Protein AF-D4CKS8-F1 (afdb_monomer)

Radius of gyration: 27.37 Å; Cα contacts (8 Å, |Δi|>4): 80; chains: 1; bounding box: 55×45×66 Å

pLDDT: mean 78.6, std 17.13, range [34.75, 95.5]

Secondary structure (DSSP, 8-state):
---------HHHHHHHHHHHHHSSHHHHHHHHT--HHHHHHHHHHHHHHHTS--B---SSS--B-HHHHHHHHHHHHHHHHHHHHHHTSS------SS------GGGHHHHHHHHHHHHTTSS-------SSS-----

Nearest PDB structures (foldseek):
  7trv-assembly1_A  TM=8.938E-01  e=7.909E-06  Yersinia pestis CO92
  5y2v-assembly1_C  TM=9.105E-01  e=1.010E-05  Synechocystis sp. PCC 6803 substr. Kazusa
  3hhg-assembly1_D  TM=8.457E-01  e=1.548E-05  Neisseria meningitidis serogroup B
  2esn-assembly1_C  TM=8.952E-01  e=3.704E-04  Pseudomonas aeruginosa
  2esn-assembly1_D  TM=6.382E-01  e=7.706E-04  Pseudomonas aeruginosa

Mean predicted aligned error: 15.21 Å

Sequence (138 aa):
MKREEVIMDIRSMQYYLAVVREGTISGAAEVLHVAQPSLSRQMKDLEEELGISLFERGNRKITLTEEGMVLRRRAEEMVRLMQMTKKRSPRSKTISPVPCVSVPENLVPFTTFPVQQALSHRNIRIYAFRSPAEIHKI

Structure (mmCIF, N/CA/C/O backbone):
data_AF-D4CKS8-F1
#
_entry.id   AF-D4CKS8-F1
#
loop_
_atom_site.group_PDB
_atom_site.id
_atom_site.type_symbol
_atom_site.label_atom_id
_atom_site.label_alt_id
_atom_site.label_comp_id
_atom_site.label_asym_id
_atom_site.label_entity_id
_atom_site.label_seq_id
_atom_site.pdbx_PDB_ins_code
_atom_site.Cartn_x
_atom_site.Cartn_y
_atom_site.Cartn_z
_atom_site.occupancy
_atom_site.B_iso_or_equiv
_atom_site.auth_seq_id
_atom_site.auth_comp_id
_atom_site.auth_asym_id
_atom_site.auth_atom_id
_atom_site.pdbx_PDB_model_num
ATOM 1 N N . MET A 1 1 ? 2.113 30.117 7.030 1.00 39.34 1 MET A N 1
ATOM 2 C CA . MET A 1 1 ? 1.713 28.894 6.301 1.00 39.34 1 MET A CA 1
ATOM 3 C C . MET A 1 1 ? 2.897 27.945 6.309 1.00 39.34 1 MET A C 1
ATOM 5 O O . MET A 1 1 ? 3.863 28.201 5.601 1.00 39.34 1 MET A O 1
ATOM 9 N N . LYS A 1 2 ? 2.890 26.936 7.189 1.00 43.66 2 LYS A N 1
ATOM 10 C CA . LYS A 1 2 ? 3.906 25.877 7.152 1.00 43.66 2 LYS A CA 1
ATOM 11 C C . LYS A 1 2 ? 3.683 25.109 5.848 1.00 43.66 2 LYS A 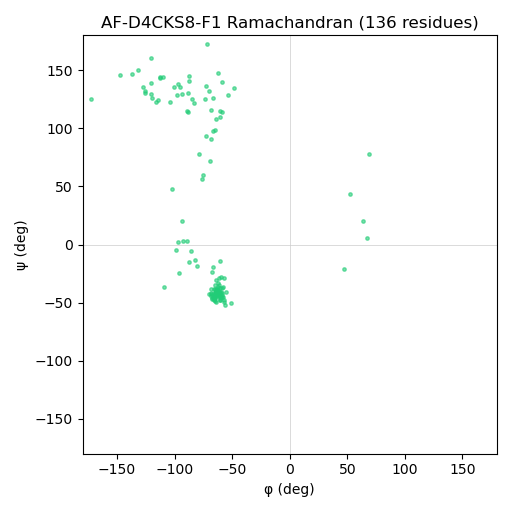C 1
ATOM 13 O O . LYS A 1 2 ? 2.554 24.723 5.575 1.00 43.66 2 LYS A O 1
ATOM 18 N N . ARG A 1 3 ? 4.718 24.972 5.017 1.00 49.50 3 ARG A N 1
ATOM 19 C CA . ARG A 1 3 ? 4.706 23.973 3.946 1.00 49.50 3 ARG A CA 1
ATOM 20 C C . ARG A 1 3 ? 4.651 22.624 4.655 1.00 49.50 3 ARG A C 1
ATOM 22 O O . ARG A 1 3 ? 5.619 22.265 5.316 1.00 49.50 3 ARG A O 1
ATOM 29 N N . GLU A 1 4 ? 3.511 21.950 4.606 1.00 57.88 4 GLU A N 1
ATOM 30 C C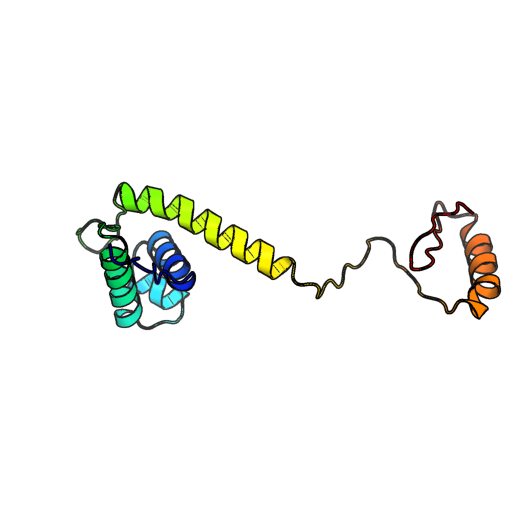A . GLU A 1 4 ? 3.442 20.526 4.921 1.00 57.88 4 GLU A CA 1
ATOM 31 C C . GLU A 1 4 ? 4.218 19.814 3.815 1.00 57.88 4 GLU A C 1
ATOM 33 O O . GLU A 1 4 ? 3.748 19.661 2.689 1.00 57.88 4 GLU A O 1
ATOM 38 N N . GLU A 1 5 ? 5.481 19.499 4.099 1.00 55.00 5 GLU A N 1
ATOM 39 C CA . GLU A 1 5 ? 6.184 18.472 3.346 1.00 55.00 5 GLU A CA 1
ATOM 40 C C . GLU A 1 5 ? 5.397 17.183 3.554 1.00 55.00 5 GLU A C 1
ATOM 42 O O . GLU A 1 5 ? 5.331 16.658 4.660 1.00 55.00 5 GLU A O 1
ATOM 47 N N . VAL A 1 6 ? 4.737 16.727 2.498 1.00 55.91 6 VAL A N 1
ATOM 48 C CA . VAL A 1 6 ? 4.092 15.420 2.462 1.00 55.91 6 VAL A CA 1
ATOM 49 C C . VAL A 1 6 ? 5.219 14.381 2.476 1.00 55.91 6 VAL A C 1
ATOM 51 O O . VAL A 1 6 ? 6.039 14.347 1.555 1.00 55.91 6 VAL A O 1
ATOM 54 N N . ILE A 1 7 ? 5.285 13.581 3.541 1.00 60.72 7 ILE A N 1
ATOM 55 C CA . ILE A 1 7 ? 6.294 12.540 3.805 1.00 60.72 7 ILE A CA 1
ATOM 56 C C . ILE A 1 7 ? 5.772 11.172 3.299 1.00 60.72 7 ILE A C 1
ATOM 58 O O . ILE A 1 7 ? 6.277 10.116 3.669 1.00 60.72 7 ILE A O 1
ATOM 62 N N . MET A 1 8 ? 4.786 11.154 2.395 1.00 72.62 8 MET A N 1
ATOM 63 C CA . MET A 1 8 ? 4.320 9.914 1.773 1.00 72.62 8 MET A CA 1
ATOM 64 C C . MET A 1 8 ? 5.434 9.211 0.987 1.00 72.62 8 MET A C 1
ATOM 66 O O . MET A 1 8 ? 5.880 9.667 -0.069 1.00 72.62 8 MET A O 1
ATOM 70 N N . ASP A 1 9 ? 5.808 8.024 1.467 1.00 82.12 9 ASP A N 1
ATOM 71 C CA . ASP A 1 9 ? 6.677 7.083 0.765 1.00 82.12 9 ASP A CA 1
ATOM 72 C C . ASP A 1 9 ? 5.850 6.156 -0.146 1.00 82.12 9 ASP A C 1
ATOM 74 O O . ASP A 1 9 ? 4.749 5.699 0.182 1.00 82.12 9 ASP A O 1
ATOM 78 N N . ILE A 1 10 ? 6.417 5.791 -1.294 1.00 86.75 10 ILE A N 1
ATOM 79 C CA . ILE A 1 10 ? 5.835 4.817 -2.225 1.00 86.75 10 ILE A CA 1
ATOM 80 C C . ILE A 1 10 ? 5.656 3.451 -1.545 1.00 86.75 10 ILE A C 1
ATOM 82 O O . ILE A 1 10 ? 4.743 2.696 -1.893 1.00 86.75 10 ILE A O 1
ATOM 86 N N . ARG A 1 11 ? 6.486 3.125 -0.547 1.00 89.31 11 ARG A N 1
ATOM 87 C CA . ARG A 1 11 ? 6.306 1.918 0.269 1.00 89.31 11 ARG A CA 1
ATOM 88 C C . ARG A 1 11 ? 4.953 1.910 0.991 1.00 89.31 11 ARG A C 1
ATOM 90 O O . ARG A 1 11 ? 4.297 0.870 0.998 1.00 89.31 11 ARG A O 1
ATOM 97 N N . SER A 1 12 ? 4.499 3.045 1.522 1.00 91.12 12 SER A N 1
ATOM 98 C CA . SER A 1 12 ? 3.192 3.154 2.184 1.00 91.12 12 SER A CA 1
ATOM 99 C C . SER A 1 12 ? 2.048 2.878 1.206 1.00 91.12 12 SER A C 1
ATOM 101 O O . SER A 1 12 ? 1.115 2.153 1.546 1.00 91.12 12 SER A O 1
ATOM 103 N N . MET A 1 13 ? 2.168 3.329 -0.050 1.00 92.00 13 MET A N 1
ATOM 104 C CA . MET A 1 13 ? 1.214 2.991 -1.118 1.00 92.00 13 MET A CA 1
ATOM 105 C C . MET A 1 13 ? 1.206 1.491 -1.443 1.00 92.00 13 MET A C 1
ATOM 107 O O . MET A 1 13 ? 0.145 0.901 -1.631 1.00 92.00 13 MET A O 1
ATOM 111 N N . GLN A 1 14 ? 2.373 0.843 -1.488 1.00 92.62 14 GLN A N 1
ATOM 112 C CA . GLN A 1 14 ? 2.464 -0.605 -1.721 1.00 92.62 14 GLN A CA 1
ATOM 113 C C . GLN A 1 14 ? 1.834 -1.411 -0.584 1.00 92.62 14 GLN A C 1
ATOM 115 O O . GLN A 1 14 ? 1.142 -2.396 -0.838 1.00 92.62 14 GLN A O 1
ATOM 120 N N . TYR A 1 15 ? 2.062 -0.984 0.658 1.00 94.81 15 TYR A N 1
ATOM 121 C CA . TYR A 1 15 ? 1.484 -1.596 1.849 1.00 94.81 15 TYR A CA 1
ATOM 122 C C . TYR A 1 15 ? -0.031 -1.434 1.874 1.00 94.81 15 TYR A C 1
ATOM 124 O O . TYR A 1 15 ? -0.744 -2.418 2.055 1.00 94.81 15 TYR A O 1
ATOM 132 N N . TYR A 1 16 ? -0.518 -0.230 1.581 1.00 94.94 16 TYR A N 1
ATOM 133 C CA . TYR A 1 16 ? -1.939 0.046 1.431 1.00 94.94 16 TYR A CA 1
ATOM 134 C C . TYR A 1 16 ? -2.583 -0.851 0.363 1.00 94.94 16 TYR A C 1
ATOM 136 O O . TYR A 1 16 ? -3.544 -1.565 0.650 1.00 94.94 16 TYR A O 1
ATOM 144 N N . LEU A 1 17 ? -2.013 -0.909 -0.846 1.00 95.19 17 LEU A N 1
ATOM 145 C CA . LEU A 1 17 ? -2.528 -1.761 -1.923 1.00 95.19 17 LEU A CA 1
ATOM 146 C C . LEU A 1 17 ? -2.503 -3.253 -1.564 1.00 95.19 17 LEU A C 1
ATOM 148 O O . LEU A 1 17 ? -3.408 -3.988 -1.957 1.00 95.19 17 LEU A O 1
ATOM 152 N N . ALA A 1 18 ? -1.501 -3.711 -0.809 1.00 95.00 18 ALA A N 1
ATOM 153 C CA . ALA A 1 18 ? -1.458 -5.083 -0.315 1.00 95.00 18 ALA A CA 1
ATOM 154 C C . ALA A 1 18 ? -2.588 -5.358 0.688 1.00 95.00 18 ALA A C 1
ATOM 156 O O . ALA A 1 18 ? -3.292 -6.351 0.542 1.00 95.00 18 ALA A O 1
ATOM 157 N N . VAL A 1 19 ? -2.818 -4.460 1.652 1.00 94.69 19 VAL A N 1
ATOM 158 C CA . VAL A 1 19 ? -3.922 -4.575 2.623 1.00 94.69 19 VAL A CA 1
ATOM 159 C C . VAL A 1 19 ? -5.276 -4.618 1.918 1.00 94.69 19 VAL A C 1
ATOM 161 O O . VAL A 1 19 ? -6.117 -5.451 2.254 1.00 94.69 19 VAL A O 1
ATOM 164 N N . VAL A 1 20 ? -5.468 -3.782 0.897 1.00 94.25 20 VAL A N 1
ATOM 165 C CA . VAL A 1 20 ? -6.691 -3.775 0.086 1.00 94.25 20 VAL A CA 1
ATOM 166 C C . VAL A 1 20 ? -6.876 -5.075 -0.690 1.00 94.25 20 VAL A C 1
ATOM 168 O O . VAL A 1 20 ? -7.996 -5.577 -0.776 1.00 94.25 20 VAL A O 1
ATOM 171 N N . ARG A 1 21 ? -5.797 -5.628 -1.253 1.00 93.75 21 ARG A N 1
ATOM 172 C CA . ARG A 1 21 ? -5.852 -6.875 -2.023 1.00 93.75 21 ARG A CA 1
ATOM 173 C C . ARG A 1 21 ? -6.174 -8.080 -1.142 1.00 93.75 21 ARG A C 1
ATOM 175 O O . ARG A 1 21 ? -7.007 -8.893 -1.527 1.00 93.75 21 ARG A O 1
ATOM 182 N N . GLU A 1 22 ? -5.532 -8.186 0.020 1.00 94.00 22 GLU A N 1
ATOM 183 C CA . GLU A 1 22 ? -5.725 -9.320 0.934 1.00 94.00 22 GLU A CA 1
ATOM 184 C C . GLU A 1 22 ? -6.992 -9.181 1.798 1.00 94.00 22 GLU A C 1
ATOM 186 O O . GLU A 1 22 ? -7.457 -10.151 2.395 1.00 94.00 22 GLU A O 1
ATOM 191 N N . GLY A 1 23 ? -7.552 -7.972 1.922 1.00 90.94 23 GLY A N 1
ATOM 192 C CA . GLY A 1 23 ? -8.746 -7.695 2.731 1.00 90.94 23 GLY A CA 1
ATOM 193 C C . GLY A 1 23 ? -8.541 -7.862 4.243 1.00 90.94 23 GLY A C 1
ATOM 194 O O . GLY A 1 23 ? -9.499 -7.758 5.014 1.00 90.94 23 GLY A O 1
ATOM 195 N N . THR A 1 24 ? -7.306 -8.126 4.682 1.00 92.12 24 THR A N 1
ATOM 196 C CA . THR A 1 24 ? -6.891 -8.222 6.085 1.00 92.12 24 THR A CA 1
ATOM 197 C C . THR A 1 24 ? -5.449 -7.732 6.243 1.00 92.12 24 THR A C 1
ATOM 199 O O . THR A 1 24 ? -4.607 -7.957 5.374 1.00 92.12 24 THR A O 1
ATOM 202 N N . ILE A 1 25 ? -5.130 -7.097 7.379 1.00 91.88 25 ILE A N 1
ATOM 203 C CA . ILE A 1 25 ? -3.746 -6.687 7.682 1.00 91.88 25 ILE A CA 1
ATOM 204 C C . ILE A 1 25 ? -2.855 -7.923 7.859 1.00 91.88 25 ILE A C 1
ATOM 206 O O . ILE A 1 25 ? -1.713 -7.911 7.413 1.00 91.88 25 ILE A O 1
ATOM 210 N N . SER A 1 26 ? -3.353 -8.993 8.486 1.00 92.69 26 SER A N 1
ATOM 211 C CA . SER A 1 26 ? -2.557 -10.205 8.720 1.00 92.69 26 SER A CA 1
ATOM 212 C C . SER A 1 26 ? -2.161 -10.904 7.418 1.00 92.69 26 SER A C 1
ATOM 214 O O . SER A 1 26 ? -0.990 -11.238 7.265 1.00 92.69 26 SER A O 1
ATOM 216 N N . GLY A 1 27 ? -3.086 -11.053 6.459 1.00 93.69 27 GLY A N 1
ATOM 217 C CA . GLY A 1 27 ? -2.763 -11.625 5.147 1.00 93.69 27 GLY A CA 1
ATOM 218 C C . GLY A 1 27 ? -1.769 -10.759 4.372 1.00 93.69 27 GLY A C 1
ATOM 219 O O . GLY A 1 27 ? -0.801 -11.262 3.808 1.00 93.69 27 GLY A O 1
ATOM 220 N N . ALA A 1 28 ? -1.932 -9.434 4.418 1.00 94.56 28 ALA A N 1
ATOM 221 C CA . ALA A 1 28 ? -0.985 -8.523 3.778 1.00 94.56 28 ALA A CA 1
ATOM 222 C C . ALA A 1 28 ? 0.410 -8.569 4.416 1.00 94.56 28 ALA A C 1
ATOM 224 O O . ALA A 1 28 ? 1.408 -8.518 3.700 1.00 94.56 28 ALA A O 1
ATOM 225 N N . ALA A 1 29 ? 0.490 -8.698 5.742 1.00 95.44 29 ALA A N 1
ATOM 226 C CA . ALA A 1 29 ? 1.751 -8.831 6.463 1.00 95.44 29 ALA A CA 1
ATOM 227 C C . ALA A 1 29 ? 2.501 -10.115 6.072 1.00 95.44 29 ALA A C 1
ATOM 229 O O . ALA A 1 29 ? 3.714 -10.074 5.870 1.00 95.44 29 ALA A O 1
ATOM 230 N N . GLU A 1 30 ? 1.777 -11.222 5.897 1.00 95.38 30 GLU A N 1
ATOM 231 C CA . GLU A 1 30 ? 2.332 -12.499 5.443 1.00 95.38 30 GLU A CA 1
ATOM 232 C C . GLU A 1 30 ? 2.887 -12.400 4.016 1.00 95.38 30 GLU A C 1
ATOM 234 O O . GLU A 1 30 ? 4.050 -12.734 3.789 1.00 95.38 30 GLU A O 1
ATOM 239 N N . VAL A 1 31 ? 2.107 -11.848 3.078 1.00 95.50 31 VAL A N 1
ATOM 240 C CA . VAL A 1 31 ? 2.524 -11.693 1.671 1.00 95.50 31 VAL A CA 1
ATOM 241 C C . VAL A 1 31 ? 3.700 -10.726 1.515 1.00 95.50 31 VAL A C 1
ATOM 243 O O . VAL A 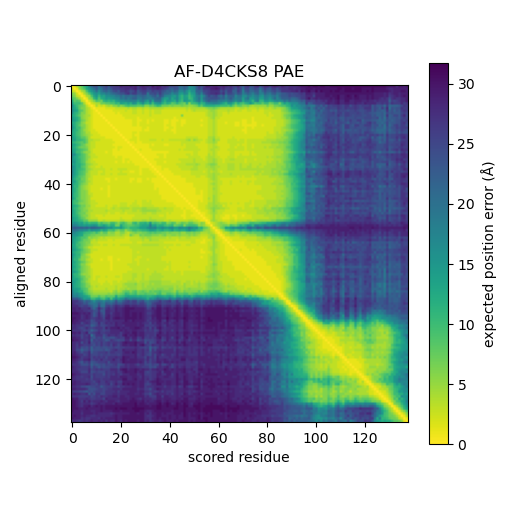1 31 ? 4.551 -10.907 0.645 1.00 95.50 31 VAL A O 1
ATOM 246 N N . LEU A 1 32 ? 3.757 -9.681 2.341 1.00 93.56 32 LEU A N 1
ATOM 247 C CA . LEU A 1 32 ? 4.850 -8.709 2.329 1.00 93.56 32 LEU A CA 1
ATOM 248 C C . LEU A 1 32 ? 6.055 -9.141 3.178 1.00 93.56 32 LEU A C 1
ATOM 250 O O . LEU A 1 32 ? 7.070 -8.447 3.157 1.00 93.56 32 LEU A O 1
ATOM 254 N N . HIS A 1 33 ? 5.958 -10.256 3.911 1.00 94.94 33 HIS A N 1
ATOM 255 C CA . HIS A 1 33 ? 6.964 -10.721 4.870 1.00 94.94 33 HIS A CA 1
ATOM 256 C C . HIS A 1 33 ? 7.365 -9.651 5.903 1.00 94.94 33 HIS A C 1
ATOM 258 O O . HIS A 1 33 ? 8.542 -9.466 6.216 1.00 94.94 33 HIS A O 1
ATOM 264 N N . VAL A 1 34 ? 6.377 -8.933 6.441 1.00 94.56 34 VAL A N 1
ATOM 265 C CA . VAL A 1 34 ? 6.567 -7.903 7.475 1.00 94.56 34 VAL A CA 1
ATOM 266 C C . VAL A 1 34 ? 5.790 -8.243 8.741 1.00 94.56 34 VAL A C 1
ATOM 268 O O . VAL A 1 34 ? 4.834 -9.013 8.726 1.00 94.56 34 VAL A O 1
ATOM 271 N N . ALA A 1 35 ? 6.173 -7.638 9.865 1.00 95.38 35 ALA A N 1
ATOM 272 C CA . ALA A 1 35 ? 5.432 -7.798 11.107 1.00 95.38 35 ALA A CA 1
ATOM 273 C C . ALA A 1 35 ? 4.075 -7.071 11.037 1.00 95.38 35 ALA A C 1
ATOM 275 O O . ALA A 1 35 ? 4.000 -5.886 10.699 1.00 95.38 35 ALA A O 1
ATOM 276 N N . GLN A 1 36 ? 3.000 -7.760 11.427 1.00 93.69 36 GLN A N 1
ATOM 277 C CA . GLN A 1 36 ? 1.641 -7.209 11.447 1.00 93.69 36 GLN A CA 1
ATOM 278 C C . GLN A 1 36 ? 1.505 -5.905 12.274 1.00 93.69 36 GLN A C 1
ATOM 280 O O . GLN A 1 36 ? 0.860 -4.976 11.780 1.00 93.69 36 GLN A O 1
ATOM 285 N N . PRO A 1 37 ? 2.130 -5.748 13.464 1.00 94.56 37 PRO A N 1
ATOM 286 C CA . PRO A 1 37 ? 2.087 -4.483 14.204 1.00 94.56 37 PRO A CA 1
ATOM 287 C C . PRO A 1 37 ? 2.699 -3.310 13.429 1.00 94.56 37 PRO A C 1
ATOM 289 O O . PRO A 1 37 ? 2.172 -2.200 13.474 1.00 94.56 37 PRO A O 1
ATOM 292 N N . SER A 1 38 ? 3.777 -3.557 12.680 1.00 93.25 38 SER A N 1
ATOM 293 C CA . SER A 1 38 ? 4.440 -2.541 11.857 1.00 93.25 38 SER A CA 1
ATOM 294 C C . SER A 1 38 ? 3.562 -2.109 10.687 1.00 93.25 38 SER A C 1
ATOM 296 O O . SER A 1 38 ? 3.447 -0.915 10.424 1.00 93.25 38 SER A O 1
ATOM 298 N N . LEU A 1 39 ? 2.907 -3.064 10.019 1.00 93.31 39 LEU A N 1
ATOM 299 C CA . LEU A 1 39 ? 1.988 -2.771 8.921 1.00 93.31 39 LEU A CA 1
ATOM 300 C C . LEU A 1 39 ? 0.750 -2.008 9.411 1.00 93.31 39 LEU A C 1
ATOM 302 O O . LEU A 1 39 ? 0.363 -1.018 8.803 1.00 93.31 39 LEU A O 1
ATOM 306 N N . SER A 1 40 ? 0.170 -2.424 10.540 1.00 93.44 40 SER A N 1
ATOM 307 C CA . SER A 1 40 ? -0.967 -1.735 11.163 1.00 93.44 40 SER A CA 1
ATOM 308 C C . SER A 1 40 ? -0.627 -0.288 11.526 1.00 93.44 40 SER A C 1
ATOM 310 O O . SER A 1 40 ? -1.392 0.621 11.212 1.00 93.44 40 SER A O 1
ATOM 312 N N . ARG A 1 41 ? 0.550 -0.061 12.127 1.00 93.12 41 ARG A N 1
ATOM 313 C CA . ARG A 1 41 ? 1.036 1.289 12.425 1.00 93.12 41 ARG A CA 1
ATOM 314 C C . ARG A 1 41 ? 1.201 2.119 11.155 1.00 93.12 41 ARG A C 1
ATOM 316 O O . ARG A 1 41 ? 0.684 3.220 11.110 1.00 93.12 41 ARG A O 1
ATOM 323 N N . GLN A 1 42 ? 1.807 1.563 10.106 1.00 92.88 42 GLN A N 1
ATOM 324 C CA . GLN A 1 42 ? 1.974 2.286 8.843 1.00 92.88 42 GLN A CA 1
ATOM 325 C C . GLN A 1 42 ? 0.656 2.667 8.164 1.00 92.88 42 GLN A C 1
ATOM 327 O O . GLN A 1 42 ? 0.574 3.713 7.533 1.00 92.88 42 GLN A O 1
ATOM 332 N N . MET A 1 43 ? -0.387 1.845 8.293 1.00 93.12 43 MET A N 1
ATOM 333 C CA . MET A 1 43 ? -1.713 2.210 7.787 1.00 93.12 43 MET A CA 1
ATOM 334 C C . MET A 1 43 ? -2.335 3.357 8.583 1.00 93.12 43 MET A C 1
ATOM 336 O O . MET A 1 43 ? -2.934 4.239 7.980 1.00 93.12 43 MET A O 1
ATOM 340 N N . LYS A 1 44 ? -2.152 3.379 9.908 1.00 92.12 44 LYS A N 1
ATOM 341 C CA . LYS A 1 44 ? -2.609 4.494 10.749 1.00 92.12 44 LYS A CA 1
ATOM 342 C C . LYS A 1 44 ? -1.843 5.778 10.467 1.00 92.12 44 LYS A C 1
ATOM 344 O O . LYS A 1 44 ? -2.471 6.810 10.284 1.00 92.12 44 LYS A O 1
ATOM 349 N N . ASP A 1 45 ? -0.518 5.697 10.381 1.00 92.00 45 ASP A N 1
ATOM 350 C CA . ASP A 1 45 ? 0.336 6.846 10.077 1.00 92.00 45 ASP A CA 1
ATOM 351 C C . ASP A 1 45 ? -0.060 7.454 8.712 1.00 92.00 45 ASP A C 1
ATOM 353 O O . ASP A 1 45 ? -0.128 8.671 8.572 1.00 92.00 45 ASP A O 1
ATOM 357 N N . LEU A 1 46 ? -0.417 6.612 7.730 1.00 91.75 46 LEU A N 1
ATOM 358 C CA . LEU A 1 46 ? -0.924 7.058 6.428 1.00 91.75 46 LEU A CA 1
ATOM 359 C C . LEU A 1 46 ? -2.298 7.749 6.515 1.00 91.75 46 LEU A C 1
ATOM 361 O O . LEU A 1 46 ? -2.515 8.757 5.848 1.00 91.75 46 LEU A O 1
ATOM 365 N N . GLU A 1 47 ? -3.232 7.217 7.307 1.00 91.81 47 GLU A N 1
ATOM 366 C CA . GLU A 1 47 ? -4.533 7.862 7.551 1.00 91.81 47 GLU A CA 1
ATOM 367 C C . GLU A 1 47 ? -4.372 9.214 8.268 1.00 91.81 47 GLU A C 1
ATOM 369 O O . GLU A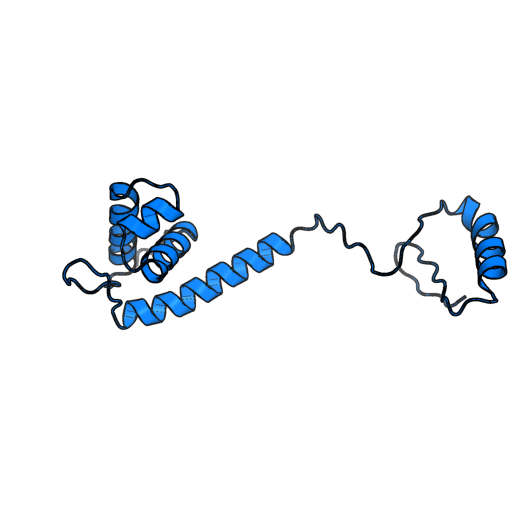 1 47 ? -5.048 10.181 7.917 1.00 91.81 47 GLU A O 1
ATOM 374 N N . GLU A 1 48 ? -3.452 9.299 9.233 1.00 91.44 48 GLU A N 1
ATOM 375 C CA . GLU A 1 48 ? -3.133 10.530 9.966 1.00 91.44 48 GLU A CA 1
ATOM 376 C C . GLU A 1 48 ? -2.480 11.583 9.064 1.00 91.44 48 GLU A C 1
ATOM 378 O O . GLU A 1 48 ? -2.885 12.744 9.101 1.00 91.44 48 GLU A O 1
ATOM 383 N N . GLU A 1 49 ? -1.525 11.189 8.217 1.00 89.75 49 GLU A N 1
ATOM 384 C CA . GLU A 1 49 ? -0.868 12.095 7.269 1.00 89.75 49 GLU A CA 1
ATOM 385 C C . GLU A 1 49 ? -1.854 12.651 6.232 1.00 89.75 49 GLU A C 1
ATOM 387 O O . GLU A 1 49 ? -1.794 13.827 5.875 1.00 89.75 49 GLU A O 1
ATOM 392 N N . LEU A 1 50 ? -2.783 11.817 5.759 1.00 88.50 50 LEU A N 1
ATOM 393 C CA . LEU A 1 50 ? -3.796 12.228 4.787 1.00 88.50 50 LEU A CA 1
ATOM 394 C C . LEU A 1 50 ? -5.002 12.934 5.430 1.00 88.50 50 LEU A C 1
ATOM 396 O O . LEU A 1 50 ? -5.813 13.520 4.712 1.00 88.50 50 LEU A O 1
ATOM 400 N N . GLY A 1 51 ? -5.149 12.860 6.756 1.00 90.25 51 GLY A N 1
ATOM 401 C CA . GLY A 1 51 ? -6.289 13.414 7.490 1.00 90.25 51 GLY A CA 1
ATOM 402 C C . GLY A 1 51 ? -7.636 12.768 7.140 1.00 90.25 51 GLY A C 1
ATOM 403 O O . GLY A 1 51 ? -8.682 13.376 7.370 1.00 90.25 51 GLY A O 1
ATOM 404 N N . ILE A 1 52 ? -7.630 11.559 6.570 1.00 91.00 52 ILE A N 1
ATOM 405 C CA . ILE A 1 52 ? -8.825 10.832 6.112 1.00 91.00 52 ILE A CA 1
ATOM 406 C C . ILE A 1 52 ? -8.802 9.387 6.606 1.00 91.00 52 ILE A C 1
ATOM 408 O O . ILE A 1 52 ? -7.749 8.778 6.762 1.00 91.00 52 ILE A O 1
ATOM 412 N N . SER A 1 53 ? -9.986 8.812 6.817 1.00 92.19 53 SER A N 1
ATOM 413 C CA . SER A 1 53 ? -10.115 7.377 7.090 1.00 92.19 53 SER A CA 1
ATOM 414 C C . SER A 1 53 ? -10.169 6.619 5.768 1.00 92.19 53 SER A C 1
ATOM 416 O O . SER A 1 53 ? -11.008 6.914 4.919 1.00 92.19 53 SER A O 1
ATOM 418 N N . LEU A 1 54 ? -9.284 5.644 5.591 1.00 92.19 54 LEU A N 1
ATOM 419 C CA . LEU A 1 54 ? -9.204 4.805 4.395 1.00 92.19 54 LEU A CA 1
ATOM 420 C C . LEU A 1 54 ? -9.961 3.488 4.578 1.00 92.19 54 LEU A C 1
ATOM 422 O O . LEU A 1 54 ? -10.389 2.877 3.594 1.00 92.19 54 LEU A O 1
ATOM 426 N N . PHE A 1 55 ? -10.126 3.056 5.830 1.00 92.44 55 PHE A N 1
ATOM 427 C CA . PHE A 1 55 ? -10.763 1.795 6.188 1.00 92.44 55 PHE A CA 1
ATOM 428 C C . PHE A 1 55 ? -11.987 2.001 7.084 1.00 92.44 55 PHE A C 1
ATOM 430 O O . PHE A 1 55 ? -11.974 2.795 8.027 1.00 92.44 55 PHE A O 1
ATOM 437 N N . GLU A 1 56 ? -13.048 1.238 6.831 1.00 89.56 56 GLU A N 1
ATOM 438 C CA . GLU A 1 56 ? -14.206 1.199 7.720 1.00 89.56 56 GLU A CA 1
ATOM 439 C C . GLU A 1 56 ? -13.867 0.441 9.008 1.00 89.56 56 GLU A C 1
ATOM 441 O O . GLU A 1 56 ? -13.266 -0.639 8.994 1.00 89.56 56 GLU A O 1
ATOM 446 N N . ARG A 1 57 ? -14.297 0.981 10.153 1.00 75.06 57 ARG A N 1
ATOM 447 C CA . ARG A 1 57 ? -14.130 0.339 11.463 1.00 75.06 57 ARG A CA 1
ATOM 448 C C . ARG A 1 57 ? -15.196 -0.752 11.636 1.00 75.06 57 ARG A C 1
ATOM 450 O O . ARG A 1 57 ? -16.200 -0.548 12.308 1.00 75.06 57 ARG A O 1
ATOM 457 N N . GLY A 1 58 ? -14.977 -1.901 10.995 1.00 67.94 58 GLY A N 1
ATOM 458 C CA . GLY A 1 58 ? -15.881 -3.055 10.979 1.00 67.94 58 GLY A CA 1
ATOM 459 C C . GLY A 1 58 ? -15.141 -4.387 11.155 1.00 67.94 58 GLY A C 1
ATOM 460 O O . GLY A 1 58 ? -13.985 -4.540 10.782 1.00 67.94 58 GLY A O 1
ATOM 461 N N . ASN A 1 59 ? -15.794 -5.347 11.806 1.00 61.19 59 ASN A N 1
ATOM 462 C CA . ASN A 1 59 ? -15.210 -6.573 12.363 1.00 61.19 59 ASN A CA 1
ATOM 463 C C . ASN A 1 59 ? -14.488 -7.477 11.332 1.00 61.19 59 ASN A C 1
ATOM 465 O O . ASN A 1 59 ? -15.023 -7.708 10.254 1.00 61.19 59 ASN A O 1
ATOM 469 N N . ARG A 1 60 ? -13.330 -8.058 11.713 1.00 70.31 60 ARG A N 1
ATOM 470 C CA . ARG A 1 60 ? -12.453 -9.062 11.029 1.00 70.31 60 ARG A CA 1
ATOM 471 C C . ARG A 1 60 ? -12.070 -8.855 9.551 1.00 70.31 60 ARG A C 1
ATOM 473 O O . ARG A 1 60 ? -11.070 -9.438 9.133 1.00 70.31 60 ARG A O 1
ATOM 480 N N . LYS A 1 61 ? -12.809 -8.072 8.771 1.00 80.62 61 LYS A N 1
ATOM 481 C CA . LYS A 1 61 ? -12.621 -7.870 7.336 1.00 80.62 61 LYS A CA 1
ATOM 482 C C . LYS A 1 61 ? -12.496 -6.381 7.056 1.00 80.62 61 LYS A C 1
ATOM 484 O O . LYS A 1 61 ? -13.279 -5.585 7.560 1.00 80.62 61 LYS A O 1
ATOM 489 N N . ILE A 1 62 ? -11.490 -6.025 6.272 1.00 86.94 62 ILE A N 1
ATOM 490 C CA . ILE A 1 62 ? -11.212 -4.637 5.925 1.00 86.94 62 ILE A CA 1
ATOM 491 C C . ILE A 1 62 ? -12.104 -4.244 4.755 1.00 86.94 62 ILE A C 1
ATOM 493 O O . ILE A 1 62 ? -12.039 -4.856 3.687 1.00 86.94 62 ILE A O 1
ATOM 497 N N . THR A 1 63 ? -12.907 -3.208 4.968 1.00 90.12 63 THR A N 1
ATOM 498 C CA . THR A 1 63 ? -13.694 -2.543 3.928 1.00 90.12 63 THR A CA 1
ATOM 499 C C . THR A 1 63 ? -13.110 -1.156 3.691 1.00 90.12 63 THR A C 1
ATOM 501 O O . THR A 1 63 ? -12.606 -0.527 4.620 1.00 90.12 63 THR A O 1
ATOM 504 N N . LEU A 1 64 ? -13.132 -0.697 2.442 1.00 92.50 64 LEU A N 1
ATOM 505 C CA . LEU A 1 64 ? -12.657 0.633 2.071 1.00 92.50 64 LEU A CA 1
ATOM 506 C C . LEU A 1 64 ? -13.765 1.669 2.212 1.00 92.50 64 LEU A C 1
ATOM 508 O O . LEU A 1 64 ? -14.895 1.411 1.805 1.00 92.50 64 LEU A O 1
ATOM 512 N N . THR A 1 65 ? -13.398 2.853 2.692 1.00 94.44 65 THR A N 1
ATOM 513 C CA . THR A 1 65 ? -14.230 4.059 2.589 1.00 94.44 65 THR A CA 1
ATOM 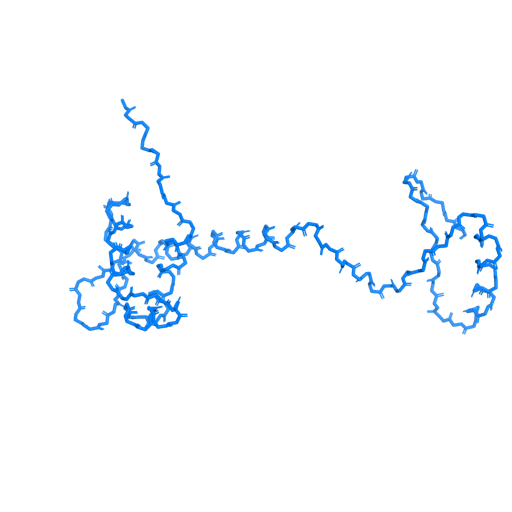514 C C . THR A 1 65 ? -14.271 4.572 1.143 1.00 94.44 65 THR A C 1
ATOM 516 O O . THR A 1 65 ? -13.530 4.092 0.271 1.00 94.44 65 THR A O 1
ATOM 519 N N . GLU A 1 66 ? -15.111 5.571 0.859 1.00 93.62 66 GLU A N 1
ATOM 520 C CA . GLU A 1 66 ? -15.124 6.230 -0.454 1.00 93.62 66 GLU A CA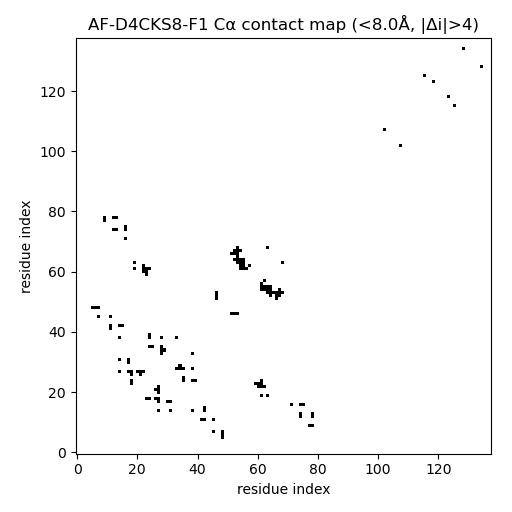 1
ATOM 521 C C . GLU A 1 66 ? -13.759 6.851 -0.784 1.00 93.62 66 GLU A C 1
ATOM 523 O O . GLU A 1 66 ? -13.224 6.658 -1.882 1.00 93.62 66 GLU A O 1
ATOM 528 N N . GLU A 1 67 ? -13.150 7.519 0.194 1.00 93.50 67 GLU A N 1
ATOM 529 C CA . GLU A 1 67 ? -11.821 8.114 0.097 1.00 93.50 67 GLU A CA 1
ATOM 530 C C . GLU A 1 67 ? -10.750 7.038 -0.107 1.00 93.50 67 GLU A C 1
ATOM 532 O O . GLU A 1 67 ? -9.864 7.194 -0.952 1.00 93.50 67 GLU A O 1
ATOM 537 N N . GLY A 1 68 ? -10.879 5.899 0.581 1.00 93.62 68 GLY A N 1
ATOM 538 C CA . GLY A 1 68 ? -10.055 4.716 0.355 1.00 93.62 68 GLY A CA 1
ATOM 539 C C . GLY A 1 68 ? -10.142 4.226 -1.093 1.00 93.62 68 GLY A C 1
ATOM 540 O O . GLY A 1 68 ? -9.126 4.023 -1.757 1.00 93.62 68 GLY A O 1
ATOM 541 N N . MET A 1 69 ? -11.345 4.109 -1.657 1.00 94.50 69 MET A N 1
ATOM 542 C CA . MET A 1 69 ? -11.506 3.713 -3.061 1.00 94.50 69 MET A CA 1
ATOM 543 C C . MET A 1 69 ? -10.876 4.710 -4.046 1.00 94.50 69 MET A C 1
ATOM 545 O O . MET A 1 69 ? -10.331 4.296 -5.077 1.00 94.50 69 MET A O 1
ATOM 549 N N . VAL A 1 70 ? -10.939 6.012 -3.752 1.00 95.00 70 VAL A N 1
ATOM 550 C CA . VAL A 1 70 ? -10.265 7.049 -4.548 1.00 95.00 70 VAL A CA 1
ATOM 551 C C . VAL A 1 70 ? -8.748 6.891 -4.459 1.00 95.00 70 VAL A C 1
ATOM 553 O O . VAL A 1 70 ? -8.084 6.866 -5.503 1.00 95.00 70 VAL A O 1
ATOM 556 N N . LEU A 1 71 ? -8.207 6.726 -3.247 1.00 93.50 71 LEU A N 1
ATOM 557 C CA . LEU A 1 71 ? -6.774 6.545 -3.028 1.00 93.50 71 LEU A CA 1
ATOM 558 C C . LEU A 1 71 ? -6.257 5.298 -3.744 1.00 93.50 71 LEU A C 1
ATOM 560 O O . LEU A 1 71 ? -5.221 5.376 -4.397 1.00 93.50 71 LEU A O 1
ATOM 564 N N . ARG A 1 72 ? -6.996 4.181 -3.716 1.00 94.62 72 ARG A N 1
ATOM 565 C CA . ARG A 1 72 ? -6.622 2.945 -4.424 1.00 94.62 72 ARG A CA 1
ATOM 566 C C . ARG A 1 72 ? -6.295 3.186 -5.890 1.00 94.62 72 ARG A C 1
ATOM 568 O O . ARG A 1 72 ? -5.223 2.793 -6.343 1.00 94.62 72 ARG A O 1
ATOM 575 N N . ARG A 1 73 ? -7.177 3.878 -6.617 1.00 94.94 73 ARG A N 1
ATOM 576 C CA . ARG A 1 73 ? -6.965 4.165 -8.046 1.00 94.94 73 ARG A CA 1
ATOM 577 C C . ARG A 1 73 ? -5.706 5.003 -8.276 1.00 94.94 73 ARG A C 1
ATOM 579 O O . ARG A 1 73 ? -4.947 4.734 -9.203 1.00 94.94 73 ARG A O 1
ATOM 586 N N . ARG A 1 74 ? -5.466 6.002 -7.421 1.00 93.19 74 ARG A N 1
ATOM 587 C CA . ARG A 1 74 ? -4.284 6.874 -7.518 1.00 93.19 74 ARG A CA 1
ATOM 588 C C . ARG A 1 74 ? -2.997 6.132 -7.154 1.00 93.19 74 ARG A C 1
ATOM 590 O O . ARG A 1 74 ? -2.005 6.256 -7.867 1.00 93.19 74 ARG A O 1
ATOM 597 N N . ALA A 1 75 ? -3.024 5.319 -6.102 1.00 92.88 75 ALA A N 1
ATOM 598 C CA . ALA A 1 75 ? -1.895 4.509 -5.663 1.00 92.88 75 ALA A CA 1
ATOM 599 C C . ALA A 1 75 ? -1.483 3.480 -6.731 1.00 92.88 75 ALA A C 1
ATOM 601 O O . ALA A 1 75 ? -0.293 3.322 -7.005 1.00 92.88 75 ALA A O 1
ATOM 602 N N . GLU A 1 76 ? -2.449 2.820 -7.381 1.00 94.25 76 GLU A N 1
ATOM 603 C CA . GLU A 1 76 ? -2.192 1.900 -8.500 1.00 94.25 76 GLU A CA 1
ATOM 604 C C . GLU A 1 76 ? -1.459 2.599 -9.654 1.00 94.25 76 GLU A C 1
ATOM 606 O O . GLU A 1 76 ? -0.475 2.074 -10.182 1.00 94.25 76 GLU A O 1
ATOM 611 N N . GLU A 1 77 ? -1.897 3.806 -10.019 1.00 93.56 77 GLU A N 1
ATOM 612 C CA . GLU A 1 77 ? -1.268 4.603 -11.071 1.00 93.56 77 GLU A CA 1
ATOM 613 C C . GLU A 1 77 ? 0.159 5.030 -10.698 1.00 93.56 77 GLU A C 1
ATOM 615 O O . GLU A 1 77 ? 1.086 4.842 -11.490 1.00 93.56 77 GLU A O 1
ATOM 620 N N . MET A 1 78 ? 0.370 5.518 -9.473 1.00 91.38 78 MET A N 1
ATOM 621 C CA . MET A 1 78 ? 1.695 5.910 -8.980 1.00 91.38 78 MET A CA 1
ATOM 622 C C . MET A 1 78 ? 2.677 4.734 -8.980 1.00 91.38 78 MET A C 1
ATOM 624 O O . MET A 1 78 ? 3.794 4.846 -9.497 1.00 91.38 78 MET A O 1
ATOM 628 N N . VAL A 1 79 ? 2.260 3.577 -8.454 1.00 89.88 79 VAL A N 1
ATOM 629 C CA . VAL A 1 79 ? 3.098 2.370 -8.433 1.00 89.88 79 VAL A CA 1
ATOM 630 C C . VAL A 1 79 ? 3.398 1.900 -9.856 1.00 89.88 79 VAL A C 1
ATOM 632 O O . VAL A 1 79 ? 4.539 1.533 -10.151 1.00 89.88 79 VAL A O 1
ATOM 635 N N . ARG A 1 80 ? 2.419 1.959 -10.767 1.00 91.06 80 ARG A N 1
ATOM 636 C CA . ARG A 1 80 ? 2.616 1.631 -12.184 1.00 91.06 80 ARG A CA 1
ATOM 637 C C . ARG A 1 80 ? 3.646 2.550 -12.841 1.00 91.06 80 ARG A C 1
ATOM 639 O O . ARG A 1 80 ? 4.553 2.049 -13.509 1.00 91.06 80 ARG A O 1
ATOM 646 N N . LEU A 1 81 ? 3.538 3.863 -12.642 1.00 88.94 81 LEU A N 1
ATOM 647 C CA . LEU A 1 81 ? 4.490 4.841 -13.177 1.00 88.94 81 LEU A CA 1
ATOM 648 C C . LEU A 1 81 ? 5.900 4.593 -12.634 1.00 88.94 81 LEU A C 1
ATOM 650 O O . LEU A 1 81 ? 6.852 4.524 -13.412 1.00 88.94 81 LEU A O 1
ATOM 654 N N . MET A 1 82 ? 6.040 4.344 -11.330 1.00 87.94 82 MET A N 1
ATOM 655 C CA . MET A 1 82 ? 7.331 3.990 -10.736 1.00 87.94 82 MET A CA 1
ATOM 656 C C . MET A 1 82 ? 7.915 2.717 -11.369 1.00 87.94 82 MET A C 1
ATOM 658 O O . MET A 1 82 ? 9.102 2.672 -11.706 1.00 87.94 82 MET A O 1
ATOM 662 N N . GLN A 1 83 ? 7.100 1.675 -11.561 1.00 86.50 83 GLN A N 1
ATOM 663 C CA . GLN A 1 83 ? 7.547 0.439 -12.206 1.00 86.50 83 GLN A CA 1
ATOM 664 C C . GLN A 1 83 ? 8.008 0.677 -13.649 1.00 86.50 83 GLN A C 1
ATOM 666 O O . GLN A 1 83 ? 9.014 0.098 -14.064 1.00 86.50 83 GLN A O 1
ATOM 671 N N . MET A 1 84 ? 7.313 1.530 -14.408 1.00 86.75 84 MET A N 1
ATOM 672 C CA . MET A 1 84 ? 7.734 1.923 -15.756 1.00 86.75 84 MET A CA 1
ATOM 673 C C . MET A 1 84 ? 9.082 2.647 -15.731 1.00 86.75 84 MET A C 1
ATOM 675 O O . MET A 1 84 ? 9.966 2.298 -16.512 1.00 86.75 84 MET A O 1
ATOM 679 N N . THR A 1 85 ? 9.281 3.579 -14.798 1.00 84.69 85 THR A N 1
ATOM 680 C CA . THR A 1 85 ? 10.557 4.291 -14.623 1.00 84.69 85 THR A CA 1
ATOM 681 C C . THR A 1 85 ? 11.694 3.333 -14.264 1.00 84.69 85 THR A C 1
ATOM 683 O O . THR A 1 85 ? 12.759 3.391 -14.876 1.00 84.69 85 THR A O 1
ATOM 686 N N . LYS A 1 86 ? 11.461 2.375 -13.355 1.00 80.00 86 LYS A N 1
ATOM 687 C CA . LYS A 1 86 ? 12.455 1.347 -12.997 1.00 80.00 86 LYS A CA 1
ATOM 688 C C . LYS A 1 86 ? 12.820 0.459 -14.190 1.00 80.00 86 LYS A C 1
ATOM 690 O O . LYS A 1 86 ? 13.993 0.147 -14.382 1.00 80.00 86 LYS A O 1
ATOM 695 N N . LYS A 1 87 ? 11.834 0.084 -15.014 1.00 71.88 87 LYS A N 1
ATOM 696 C CA . LYS A 1 87 ? 12.044 -0.692 -16.251 1.00 71.88 87 LYS A CA 1
ATOM 697 C C . LYS A 1 87 ? 12.798 0.092 -17.331 1.00 71.88 87 LYS A C 1
ATOM 699 O O . LYS A 1 87 ? 13.423 -0.526 -18.183 1.00 71.88 87 LYS A O 1
ATOM 704 N N . ARG A 1 88 ? 12.763 1.429 -17.286 1.00 57.41 88 ARG A N 1
ATOM 705 C CA . ARG A 1 88 ? 13.435 2.326 -18.240 1.00 57.41 88 ARG A CA 1
ATOM 706 C C . ARG A 1 88 ? 14.866 2.699 -17.838 1.00 57.41 88 ARG A C 1
ATOM 708 O O . ARG A 1 88 ? 15.507 3.461 -18.556 1.00 57.41 88 ARG A O 1
ATOM 715 N N . SER A 1 89 ? 15.384 2.150 -16.734 1.00 45.66 89 SER A N 1
ATOM 716 C CA . SER A 1 89 ? 16.821 2.184 -16.448 1.00 45.66 89 SER A CA 1
ATOM 717 C C . SER A 1 89 ? 17.585 1.610 -17.653 1.00 45.66 89 SER A C 1
ATOM 719 O O . SER A 1 89 ? 17.252 0.507 -18.098 1.00 45.66 89 SER A O 1
ATOM 721 N N . PRO A 1 90 ? 18.601 2.308 -18.196 1.00 52.97 90 PRO A N 1
ATOM 722 C CA . PRO A 1 90 ? 19.396 1.848 -19.328 1.00 52.97 90 PRO A CA 1
ATOM 723 C C . PRO A 1 90 ? 20.379 0.751 -18.883 1.00 52.97 90 PRO A C 1
ATOM 725 O O . PRO A 1 90 ? 21.590 0.859 -19.019 1.00 52.97 90 PRO A O 1
ATOM 728 N N . ARG A 1 91 ? 19.855 -0.355 -18.357 1.00 43.50 91 ARG A N 1
ATOM 729 C CA . ARG A 1 91 ? 20.459 -1.681 -18.527 1.00 43.50 91 ARG A CA 1
ATOM 730 C C . ARG A 1 91 ? 19.667 -2.429 -19.591 1.00 43.50 91 ARG A C 1
ATOM 732 O O . ARG A 1 91 ? 19.260 -3.574 -19.424 1.00 43.50 91 ARG A O 1
ATOM 739 N N . SER A 1 92 ? 19.415 -1.749 -20.700 1.00 48.50 92 SER A N 1
ATOM 740 C CA . SER A 1 92 ? 18.820 -2.348 -21.875 1.00 48.50 92 SER A CA 1
ATOM 741 C C . SER A 1 92 ? 19.860 -3.241 -22.553 1.00 48.50 92 SER A C 1
ATOM 743 O O . SER A 1 92 ? 20.595 -2.808 -23.438 1.00 48.50 92 SER A O 1
ATOM 745 N N . LYS A 1 93 ? 19.866 -4.531 -22.211 1.00 45.31 93 LYS A N 1
ATOM 746 C CA . LYS A 1 93 ? 20.038 -5.539 -23.259 1.00 45.31 93 LYS A CA 1
ATOM 747 C C . LYS A 1 93 ? 18.760 -5.503 -24.101 1.00 45.31 93 LYS A C 1
ATOM 749 O O . LYS A 1 93 ? 17.911 -6.380 -23.985 1.00 45.31 93 LYS A O 1
ATOM 754 N N . THR A 1 94 ? 18.583 -4.445 -24.894 1.00 43.34 94 THR A N 1
ATOM 755 C CA . THR A 1 94 ? 17.663 -4.504 -26.025 1.00 43.34 94 THR A CA 1
ATOM 756 C C . THR A 1 94 ? 18.327 -5.467 -26.986 1.00 43.34 94 THR A C 1
ATOM 758 O O . THR A 1 94 ? 19.191 -5.083 -27.768 1.00 43.34 94 THR A O 1
ATOM 761 N N . ILE A 1 95 ? 17.993 -6.747 -26.861 1.00 55.38 95 ILE A N 1
ATOM 762 C CA . ILE A 1 95 ? 18.217 -7.679 -27.950 1.00 55.38 95 ILE A CA 1
ATOM 763 C C . ILE A 1 95 ? 17.279 -7.164 -29.037 1.00 55.38 95 ILE A C 1
ATOM 765 O O . ILE A 1 95 ? 16.064 -7.337 -28.958 1.00 55.38 95 ILE A O 1
ATOM 769 N N . SER A 1 96 ? 17.836 -6.404 -29.980 1.00 48.34 96 SER A N 1
ATOM 770 C CA . SER A 1 96 ? 17.160 -6.132 -31.240 1.00 48.34 96 SER A CA 1
ATOM 771 C C . SER A 1 96 ? 16.673 -7.481 -31.782 1.00 48.34 96 SER A C 1
ATOM 773 O O . SER A 1 96 ? 17.444 -8.442 -31.750 1.00 48.34 96 SER A O 1
ATOM 775 N N . PRO A 1 97 ? 15.426 -7.600 -32.275 1.00 50.97 97 PRO A N 1
ATOM 776 C CA . PRO A 1 97 ? 14.965 -8.841 -32.897 1.00 50.97 97 PRO A CA 1
ATOM 777 C C . PRO A 1 97 ? 15.811 -9.211 -34.127 1.00 50.97 97 PRO A C 1
ATOM 779 O O . PRO A 1 97 ? 15.754 -10.341 -34.603 1.00 50.97 97 PRO A O 1
ATOM 782 N N . VAL A 1 98 ? 16.614 -8.267 -34.626 1.00 59.62 98 VAL A N 1
ATOM 783 C CA . VAL A 1 98 ? 17.654 -8.510 -35.617 1.00 59.62 98 VAL A CA 1
ATOM 784 C C . VAL A 1 98 ? 18.956 -8.850 -34.879 1.00 59.62 98 VAL A C 1
ATOM 786 O O . VAL A 1 98 ? 19.484 -7.971 -34.190 1.00 59.62 98 VAL A O 1
ATOM 789 N N . PRO A 1 99 ? 19.501 -10.076 -35.005 1.00 61.03 99 PRO A N 1
ATOM 790 C CA . PRO A 1 99 ? 20.831 -10.375 -34.491 1.00 61.03 99 PRO A CA 1
ATOM 791 C C . PRO A 1 99 ? 21.834 -9.431 -35.159 1.00 61.03 99 PRO A C 1
ATOM 793 O O . PRO A 1 99 ? 22.021 -9.463 -36.374 1.00 61.03 99 PRO A O 1
ATOM 796 N N . CYS A 1 100 ? 22.439 -8.548 -34.367 1.00 66.62 100 CYS A N 1
ATOM 797 C CA . CYS A 1 100 ? 23.474 -7.642 -34.833 1.00 66.62 100 CYS A CA 1
ATOM 798 C C . CYS A 1 100 ? 24.852 -8.227 -34.520 1.00 66.62 100 CYS A C 1
ATOM 800 O O . CYS A 1 100 ? 25.087 -8.777 -33.443 1.00 66.62 100 CYS A O 1
ATOM 802 N N . VAL A 1 101 ? 25.767 -8.099 -35.475 1.00 72.06 101 VAL A N 1
ATOM 803 C CA . VAL A 1 101 ? 27.185 -8.400 -35.286 1.00 72.06 101 VAL A CA 1
ATOM 804 C C . VAL A 1 101 ? 27.932 -7.085 -35.420 1.00 72.06 101 VAL A C 1
ATOM 806 O O . VAL A 1 101 ? 27.794 -6.394 -36.428 1.00 72.06 101 VAL A O 1
ATOM 809 N N . SER A 1 102 ? 28.703 -6.729 -34.397 1.00 76.06 102 SER A N 1
ATOM 810 C CA . SER A 1 102 ? 29.592 -5.570 -34.446 1.00 76.06 102 SER A CA 1
ATOM 811 C C . SER A 1 102 ? 30.937 -5.997 -35.013 1.00 76.06 102 SER A C 1
ATOM 813 O O . SER A 1 102 ? 31.529 -6.970 -34.546 1.00 76.06 102 SER A O 1
ATOM 815 N N . VAL A 1 103 ? 31.426 -5.255 -35.999 1.00 77.75 103 VAL A N 1
ATOM 816 C CA . VAL A 1 103 ? 32.704 -5.511 -36.662 1.00 77.75 103 VAL A CA 1
ATOM 817 C C . VAL A 1 103 ? 33.517 -4.214 -36.619 1.00 77.75 103 VAL A C 1
ATOM 819 O O . VAL A 1 103 ? 32.935 -3.151 -36.851 1.00 77.75 103 VAL A O 1
ATOM 822 N N . PRO A 1 104 ? 34.822 -4.244 -36.292 1.00 75.25 104 PRO A N 1
ATOM 823 C CA . PRO A 1 104 ? 35.649 -3.046 -36.372 1.00 75.25 104 PRO A CA 1
ATOM 824 C C . PRO A 1 104 ? 35.714 -2.534 -37.817 1.00 75.25 104 PRO A C 1
ATOM 826 O O . PRO A 1 104 ? 35.653 -3.304 -38.776 1.00 75.25 104 PRO A O 1
ATOM 829 N N . GLU A 1 105 ? 35.821 -1.216 -37.969 1.00 75.25 105 GLU A N 1
ATOM 830 C CA . GLU A 1 105 ? 35.633 -0.514 -39.244 1.00 75.25 105 GLU A CA 1
ATOM 831 C C . GLU A 1 105 ? 36.576 -0.992 -40.360 1.00 75.25 105 GLU A C 1
ATOM 833 O O . GLU A 1 105 ? 36.165 -1.144 -41.509 1.00 75.25 105 GLU A O 1
ATOM 838 N N . ASN A 1 106 ? 37.816 -1.335 -40.011 1.00 80.19 106 ASN A N 1
ATOM 839 C CA . ASN A 1 106 ? 38.812 -1.871 -40.940 1.00 80.19 106 ASN A CA 1
ATOM 840 C C . ASN A 1 106 ? 38.459 -3.263 -41.497 1.00 80.19 106 ASN A C 1
ATOM 842 O O . ASN A 1 106 ? 39.002 -3.663 -42.524 1.00 80.19 106 ASN A O 1
ATOM 846 N N . LEU A 1 107 ? 37.569 -4.003 -40.832 1.00 81.56 107 LEU A N 1
ATOM 847 C CA . LEU A 1 107 ? 37.125 -5.335 -41.245 1.00 81.56 107 LEU A CA 1
ATOM 848 C C . LEU A 1 107 ? 35.780 -5.318 -41.988 1.00 81.56 107 LEU A C 1
ATOM 850 O O . LEU A 1 107 ? 35.352 -6.354 -42.500 1.00 81.56 107 LEU A O 1
ATOM 854 N N . VAL A 1 108 ? 35.120 -4.161 -42.100 1.00 79.75 108 VAL A N 1
ATOM 855 C CA . VAL A 1 108 ? 33.840 -4.021 -42.815 1.00 79.75 108 VAL A CA 1
ATOM 856 C C . VAL A 1 108 ? 33.936 -4.489 -44.277 1.00 79.75 108 VAL A C 1
ATOM 858 O O . VAL A 1 108 ? 33.131 -5.344 -44.645 1.00 79.75 108 VAL A O 1
ATOM 861 N N . PRO A 1 109 ? 34.922 -4.068 -45.101 1.00 77.56 109 PRO A N 1
ATOM 862 C CA . PRO A 1 109 ? 34.999 -4.486 -46.510 1.00 77.56 109 PRO A CA 1
ATOM 863 C C . PRO A 1 109 ? 35.163 -6.001 -46.685 1.00 77.56 109 PRO A C 1
ATOM 865 O O . PRO A 1 109 ? 34.720 -6.574 -47.677 1.00 77.56 109 PRO A O 1
ATOM 868 N N . PHE A 1 110 ? 35.786 -6.654 -45.702 1.00 79.00 110 PHE A N 1
ATOM 869 C CA . PHE A 1 110 ? 36.077 -8.086 -45.718 1.00 79.00 110 PHE A CA 1
ATOM 870 C C . PHE A 1 110 ? 34.929 -8.940 -45.174 1.00 79.00 110 PHE A C 1
ATOM 872 O O . PHE A 1 110 ? 34.927 -10.151 -45.373 1.00 79.00 110 PHE A O 1
ATOM 879 N N . THR A 1 111 ? 33.957 -8.335 -44.486 1.00 78.00 111 THR A N 1
ATOM 880 C CA . THR A 1 111 ? 32.841 -9.056 -43.857 1.00 78.00 111 THR A CA 1
ATOM 881 C C . THR A 1 111 ? 31.514 -8.814 -44.564 1.00 78.00 111 THR A C 1
ATOM 883 O O . THR A 1 111 ? 30.735 -9.753 -44.710 1.00 78.00 111 THR A O 1
ATOM 886 N N . THR A 1 112 ? 31.251 -7.605 -45.067 1.00 73.88 112 THR A N 1
ATOM 887 C CA . THR A 1 112 ? 29.968 -7.280 -45.710 1.00 73.88 112 THR A CA 1
ATOM 888 C C . THR A 1 112 ? 29.769 -8.021 -47.027 1.00 73.88 112 THR A C 1
ATOM 890 O O . THR A 1 112 ? 28.713 -8.620 -47.220 1.00 73.88 112 THR A O 1
ATOM 893 N N . PHE A 1 113 ? 30.777 -8.046 -47.905 1.00 75.81 113 PHE A N 1
ATOM 894 C CA . PHE A 1 113 ? 30.652 -8.666 -49.227 1.00 75.81 113 PHE A CA 1
ATOM 895 C C . PHE A 1 113 ? 30.426 -10.190 -49.161 1.00 75.81 113 PHE A C 1
ATOM 897 O O . PHE A 1 113 ? 29.453 -10.660 -49.757 1.00 75.81 113 PHE A O 1
ATOM 904 N N . PRO A 1 114 ? 31.205 -10.981 -48.389 1.00 80.06 114 PRO A N 1
ATOM 905 C CA . PRO A 1 114 ? 30.952 -12.418 -48.276 1.00 80.06 114 PRO A CA 1
ATOM 906 C C . PRO A 1 114 ? 29.598 -12.741 -47.638 1.00 80.06 114 PRO A C 1
ATOM 908 O O . PRO A 1 114 ? 28.917 -13.666 -48.078 1.00 80.06 114 PRO A O 1
ATOM 911 N N . 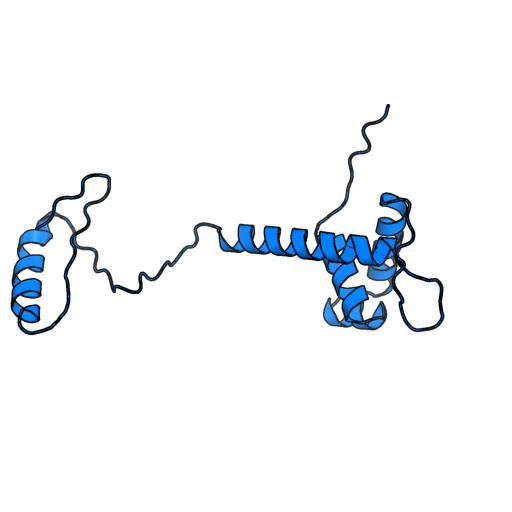VAL A 1 115 ? 29.173 -11.970 -46.629 1.00 78.88 115 VAL A N 1
ATOM 912 C CA . VAL A 1 115 ? 27.874 -12.171 -45.965 1.00 78.88 115 VAL A CA 1
ATOM 913 C C . VAL A 1 115 ? 26.720 -11.826 -46.909 1.00 78.88 115 VAL A C 1
ATOM 915 O O . VAL A 1 115 ? 25.750 -12.578 -46.984 1.00 78.88 115 VAL A O 1
ATOM 918 N N . GLN A 1 116 ? 26.832 -10.743 -47.680 1.00 77.69 116 GLN A N 1
ATOM 919 C CA . GLN A 1 116 ? 25.845 -10.374 -48.696 1.00 77.69 116 GLN A CA 1
ATOM 920 C C . GLN A 1 116 ? 25.746 -11.429 -49.804 1.00 77.69 116 GLN A C 1
ATOM 922 O O . GLN A 1 116 ? 24.639 -11.805 -50.190 1.00 77.69 116 GLN A O 1
ATOM 927 N N . GLN A 1 117 ? 26.880 -11.946 -50.285 1.00 78.38 117 GLN A N 1
ATOM 928 C CA . GLN A 1 117 ? 26.911 -12.991 -51.309 1.00 78.38 117 GLN A CA 1
ATOM 929 C C . GLN A 1 117 ? 26.317 -14.310 -50.793 1.00 78.38 117 GLN A C 1
ATOM 931 O O . GLN A 1 117 ? 25.456 -14.895 -51.449 1.00 78.38 117 GLN A O 1
ATOM 936 N N . ALA A 1 118 ? 26.711 -14.754 -49.595 1.00 78.19 118 ALA A N 1
ATOM 937 C CA . ALA A 1 118 ? 26.220 -15.994 -48.992 1.00 78.19 118 ALA A CA 1
ATOM 938 C C . ALA A 1 118 ? 24.710 -15.961 -48.691 1.00 78.19 118 ALA A C 1
ATOM 940 O O . ALA A 1 118 ? 24.040 -16.995 -48.733 1.00 78.19 118 ALA A O 1
ATOM 941 N N . LEU A 1 119 ? 24.164 -14.779 -48.395 1.00 75.31 119 LEU A N 1
ATOM 942 C CA . LEU A 1 119 ? 22.746 -14.591 -48.086 1.00 75.31 119 LEU A CA 1
ATOM 943 C C . LEU A 1 119 ? 21.909 -14.129 -49.288 1.00 75.31 119 LEU A C 1
ATOM 945 O O . LEU A 1 119 ? 20.700 -13.983 -49.138 1.00 75.31 119 LEU A O 1
ATOM 949 N N . SER A 1 120 ? 22.500 -13.977 -50.480 1.00 72.62 120 SER A N 1
ATOM 950 C CA . SER A 1 120 ? 21.827 -13.486 -51.697 1.00 72.62 120 SER A CA 1
ATOM 951 C C . SER A 1 120 ? 20.595 -14.314 -52.104 1.00 72.62 120 SER A C 1
ATOM 953 O O . SER A 1 120 ? 19.632 -13.785 -52.652 1.00 72.62 120 SER A O 1
ATOM 955 N N . HIS A 1 121 ? 20.581 -15.607 -51.766 1.00 74.12 121 HIS A N 1
ATOM 956 C CA . HIS A 1 121 ? 19.464 -16.519 -52.041 1.00 74.12 121 HIS A CA 1
ATOM 957 C C . HIS A 1 121 ? 18.446 -16.633 -50.895 1.00 74.12 121 HIS A C 1
ATOM 959 O O . HIS A 1 121 ? 17.514 -17.434 -50.974 1.00 74.12 121 HIS A O 1
ATOM 965 N N . ARG A 1 122 ? 18.612 -15.871 -49.807 1.00 68.19 122 ARG A N 1
ATOM 966 C CA . ARG A 1 122 ? 17.688 -15.863 -48.668 1.00 68.19 122 ARG A CA 1
ATOM 967 C C . ARG A 1 122 ? 16.975 -14.519 -48.589 1.00 68.19 122 ARG A C 1
ATOM 969 O O . ARG A 1 122 ? 17.565 -13.476 -48.835 1.00 68.19 122 ARG A O 1
ATOM 976 N N . ASN A 1 123 ? 15.702 -14.532 -48.199 1.00 68.62 123 ASN A N 1
ATOM 977 C CA . ASN A 1 123 ? 14.895 -13.319 -48.026 1.00 68.62 123 ASN A CA 1
ATOM 978 C C . ASN A 1 123 ? 15.269 -12.575 -46.722 1.00 68.62 123 ASN A C 1
ATOM 980 O O . ASN A 1 123 ? 14.443 -12.400 -45.829 1.00 68.62 123 ASN A O 1
ATOM 984 N N . ILE A 1 124 ? 16.549 -12.222 -46.572 1.00 72.25 124 ILE A N 1
ATOM 985 C CA . ILE A 1 124 ? 17.136 -11.583 -45.390 1.00 72.25 124 ILE A CA 1
ATOM 986 C C . ILE A 1 124 ? 17.711 -10.236 -45.827 1.00 72.25 124 ILE A C 1
ATOM 988 O O . ILE A 1 124 ? 18.516 -10.161 -46.750 1.00 72.25 124 ILE A O 1
ATOM 992 N N . ARG A 1 125 ? 17.299 -9.158 -45.154 1.00 64.81 125 ARG A N 1
ATOM 993 C CA . ARG A 1 125 ? 17.823 -7.807 -45.391 1.00 64.81 125 ARG A CA 1
ATOM 994 C C . ARG A 1 125 ? 18.974 -7.516 -44.431 1.00 64.81 125 ARG A 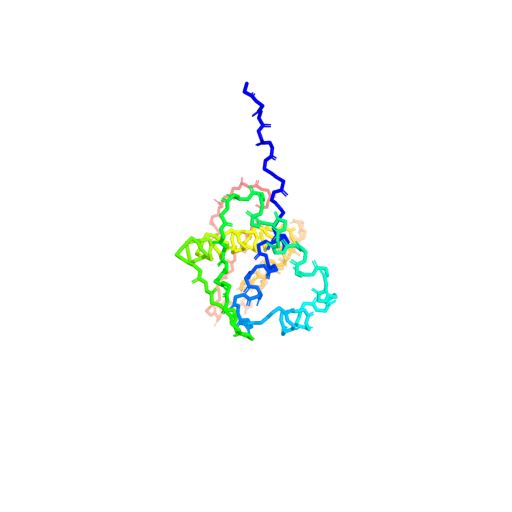C 1
ATOM 996 O O . ARG A 1 125 ? 18.819 -7.688 -43.225 1.00 64.81 125 ARG A O 1
ATOM 1003 N N . ILE A 1 126 ? 20.102 -7.059 -44.970 1.00 69.62 126 ILE A N 1
ATOM 1004 C CA . ILE A 1 126 ? 21.293 -6.673 -44.205 1.00 69.62 126 ILE A CA 1
ATOM 1005 C C . ILE A 1 126 ? 21.316 -5.147 -44.090 1.00 69.62 126 ILE A C 1
ATOM 1007 O O . ILE A 1 126 ? 21.082 -4.447 -45.073 1.00 69.62 126 ILE A O 1
ATOM 1011 N N . TYR A 1 127 ? 21.605 -4.637 -42.895 1.00 68.62 127 TYR A N 1
ATOM 1012 C CA . TYR A 1 127 ? 21.740 -3.208 -42.622 1.00 68.62 127 TYR A CA 1
ATOM 1013 C C . TYR A 1 127 ? 23.098 -2.958 -41.966 1.00 68.62 127 TYR A C 1
ATOM 1015 O O . TYR A 1 127 ? 23.440 -3.633 -40.996 1.00 68.62 127 TYR A O 1
ATOM 1023 N N . ALA A 1 128 ? 23.857 -1.988 -42.471 1.00 69.00 128 ALA A N 1
ATOM 1024 C CA . ALA A 1 128 ? 25.067 -1.504 -41.817 1.00 69.00 128 ALA A CA 1
ATOM 1025 C C . ALA A 1 128 ? 24.736 -0.225 -41.038 1.00 69.00 128 ALA A C 1
ATOM 1027 O O . ALA A 1 128 ? 24.151 0.705 -41.589 1.00 69.00 128 ALA A O 1
ATOM 1028 N N . PHE A 1 129 ? 25.104 -0.182 -39.758 1.00 62.62 129 PHE A N 1
ATOM 1029 C CA . PHE A 1 129 ? 24.950 0.998 -38.909 1.00 62.62 129 PHE A CA 1
ATOM 1030 C C . PHE A 1 129 ? 26.334 1.493 -38.489 1.00 62.62 129 PHE A C 1
ATOM 1032 O O . PHE A 1 129 ? 27.096 0.750 -37.874 1.00 62.62 129 PHE A O 1
ATOM 1039 N N . ARG A 1 130 ? 26.649 2.755 -38.790 1.00 62.06 130 ARG A N 1
ATOM 1040 C CA . ARG A 1 130 ? 27.844 3.452 -38.298 1.00 62.06 130 ARG A CA 1
ATOM 1041 C C . ARG A 1 130 ? 27.394 4.415 -37.200 1.00 62.06 130 ARG A C 1
ATOM 1043 O O . ARG A 1 130 ? 26.501 5.226 -37.424 1.00 62.06 130 ARG A O 1
ATOM 1050 N N . SER A 1 131 ? 27.941 4.285 -35.993 1.00 52.59 131 SER A N 1
ATOM 1051 C CA . SER A 1 131 ? 27.620 5.185 -34.878 1.00 52.59 131 SER A CA 1
ATOM 1052 C C . SER A 1 131 ? 28.656 6.315 -34.785 1.00 52.59 131 SER A C 1
ATOM 1054 O O . SER A 1 131 ? 29.839 5.975 -34.787 1.00 52.59 131 SER A O 1
ATOM 1056 N N . PRO A 1 132 ? 28.278 7.600 -34.591 1.00 57.75 132 PRO A N 1
ATOM 1057 C CA . PRO A 1 132 ? 26.931 8.181 -34.599 1.00 57.75 132 PRO A CA 1
ATOM 1058 C C . PRO A 1 132 ? 26.679 9.144 -35.782 1.00 57.75 132 PRO A C 1
ATOM 1060 O O . PRO A 1 132 ? 27.537 9.938 -36.144 1.00 57.75 132 PRO A O 1
ATOM 1063 N N . ALA A 1 133 ? 25.438 9.107 -36.283 1.00 41.31 133 ALA A N 1
ATOM 1064 C CA . ALA A 1 133 ? 24.784 10.086 -37.163 1.00 41.31 133 ALA A CA 1
ATOM 1065 C C . ALA A 1 133 ? 25.299 10.212 -38.610 1.00 41.31 133 ALA A C 1
ATOM 1067 O O . ALA A 1 133 ? 25.929 11.197 -38.950 1.00 41.31 133 ALA A O 1
ATOM 1068 N N . GLU A 1 134 ? 24.924 9.269 -39.481 1.00 38.06 134 GLU A N 1
ATOM 1069 C CA . GLU A 1 134 ? 24.444 9.565 -40.847 1.00 38.06 134 GLU A CA 1
ATOM 1070 C C . GLU A 1 134 ? 23.918 8.280 -41.510 1.00 38.06 134 GLU A C 1
ATOM 1072 O O . GLU A 1 134 ? 24.601 7.258 -41.561 1.00 38.06 134 GLU A O 1
ATOM 1077 N N . ILE A 1 135 ? 22.670 8.304 -41.991 1.00 41.03 135 ILE A N 1
ATOM 1078 C CA . ILE A 1 135 ? 22.036 7.169 -42.679 1.00 41.03 135 ILE A CA 1
ATOM 1079 C C . ILE A 1 135 ? 22.374 7.282 -44.165 1.00 41.03 135 I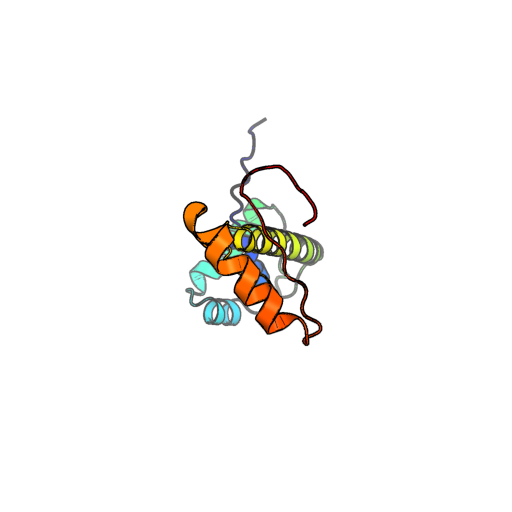LE A C 1
ATOM 1081 O O . ILE A 1 135 ? 21.889 8.196 -44.823 1.00 41.03 135 ILE A O 1
ATOM 1085 N N . HIS A 1 136 ? 23.154 6.346 -44.707 1.00 44.94 136 HIS A N 1
ATOM 1086 C CA . HIS A 1 136 ? 23.300 6.171 -46.153 1.00 44.94 136 HIS A CA 1
ATOM 1087 C C . HIS A 1 136 ? 22.863 4.758 -46.535 1.00 44.94 136 HIS A C 1
ATOM 1089 O O . HIS A 1 136 ? 23.258 3.773 -45.911 1.00 44.94 136 HIS A O 1
ATOM 1095 N N . LYS A 1 137 ? 21.987 4.672 -47.537 1.00 34.75 137 LYS A N 1
ATOM 1096 C CA . LYS A 1 137 ? 21.508 3.408 -48.093 1.00 34.75 137 LYS A CA 1
ATOM 1097 C C . LYS A 1 137 ? 22.636 2.802 -48.933 1.00 34.75 137 LYS A C 1
ATOM 1099 O O . LYS A 1 137 ? 23.150 3.491 -49.810 1.00 34.75 137 LYS A O 1
ATOM 1104 N N . ILE A 1 138 ? 23.011 1.559 -48.632 1.00 50.56 138 ILE A N 1
ATOM 1105 C CA . ILE A 1 138 ? 23.876 0.736 -49.492 1.00 50.56 138 ILE A CA 1
ATOM 1106 C C . ILE A 1 138 ? 23.025 0.174 -50.630 1.00 50.56 138 ILE A C 1
ATOM 1108 O O . ILE A 1 138 ? 21.864 -0.217 -50.346 1.00 50.56 138 ILE A O 1
#

Foldseek 3Di:
DDPPPQPDDLVLLVLLLLCVVQQHLVNSCVVVVHDSVVSVVSQVVVCVSVVHDQFDPDPPGTDGDPVVVVSNVVSVVVVVVVVVVVVPPPPDPVPPPDNDDDDPPVCCVVPVVVVCVVCVPPPDDDDDDDPDDDDDDD

Solvent-accessible surface area (backbone atoms only — not comparable to full-atom values): 8751 Å² total; per-residue (Å²): 133,83,81,77,76,81,82,81,50,71,64,56,44,53,52,51,53,36,27,66,71,56,30,26,62,62,54,25,17,61,78,68,73,48,59,46,70,60,53,53,48,51,54,49,53,51,28,61,76,69,74,46,68,42,59,48,98,54,82,96,45,61,42,68,30,74,60,24,55,54,48,49,59,51,41,53,50,51,54,49,52,52,52,52,55,63,69,63,49,91,78,69,81,70,75,56,94,62,88,78,82,90,71,62,78,91,48,42,80,75,47,52,55,60,53,51,60,75,38,65,89,46,103,66,88,86,85,86,83,69,90,82,86,72,93,73,89,129